Protein AF-A0A3M1ED77-F1 (afdb_monomer_lite)

Structure (mmCIF, N/CA/C/O backbone):
data_AF-A0A3M1ED77-F1
#
_entry.id   AF-A0A3M1ED77-F1
#
loop_
_atom_site.group_PDB
_atom_site.id
_atom_site.type_symbol
_atom_site.label_atom_id
_atom_site.label_alt_id
_atom_site.label_comp_id
_atom_site.label_asym_id
_atom_site.label_entity_id
_atom_site.label_seq_id
_atom_site.pdbx_PDB_ins_code
_atom_site.Cartn_x
_atom_site.Cartn_y
_atom_site.Cartn_z
_atom_site.occupancy
_atom_site.B_iso_or_equiv
_atom_site.auth_seq_id
_atom_site.auth_comp_id
_atom_site.auth_asym_id
_atom_site.auth_atom_id
_atom_site.pdbx_PDB_model_num
ATOM 1 N N . MET A 1 1 ? 5.587 21.946 15.458 1.00 53.00 1 MET A N 1
ATOM 2 C CA . MET A 1 1 ? 4.429 21.261 14.845 1.00 53.00 1 MET A CA 1
ATOM 3 C C . MET A 1 1 ? 4.032 20.168 15.816 1.00 53.00 1 MET A C 1
ATOM 5 O O . MET A 1 1 ? 4.959 19.529 16.301 1.00 53.00 1 MET A O 1
ATOM 9 N N . PRO A 1 2 ? 2.761 20.001 16.214 1.00 50.34 2 PRO A N 1
ATOM 10 C CA . PRO A 1 2 ? 2.425 18.882 17.081 1.00 50.34 2 PRO A CA 1
ATOM 11 C C . PRO A 1 2 ? 2.757 17.592 16.328 1.00 50.34 2 PRO A C 1
ATOM 13 O O . PRO A 1 2 ? 2.322 17.406 15.189 1.00 50.34 2 PRO A O 1
ATOM 16 N N . ASP A 1 3 ? 3.593 16.771 16.957 1.00 56.75 3 ASP A N 1
ATOM 17 C CA . ASP A 1 3 ? 3.934 15.415 16.545 1.00 56.75 3 ASP A CA 1
ATOM 18 C C . ASP A 1 3 ? 2.638 14.602 16.534 1.00 56.75 3 ASP A C 1
ATOM 20 O O . ASP A 1 3 ? 2.148 14.119 17.555 1.00 56.75 3 ASP A O 1
ATOM 24 N N . SER A 1 4 ? 1.978 14.618 15.382 1.00 58.00 4 SER A N 1
ATOM 25 C CA . SER A 1 4 ? 0.694 13.969 15.186 1.00 58.00 4 SER A CA 1
ATOM 26 C C . SER A 1 4 ? 1.028 12.548 14.783 1.00 58.00 4 SER A C 1
ATOM 28 O O . SER A 1 4 ? 1.217 12.259 13.603 1.00 58.00 4 SER A O 1
ATOM 30 N N . THR A 1 5 ? 1.182 11.677 15.775 1.00 74.12 5 THR A N 1
ATOM 31 C CA . THR A 1 5 ? 1.307 10.241 15.536 1.00 74.12 5 THR A CA 1
ATOM 32 C C . THR A 1 5 ? 0.119 9.803 14.679 1.00 74.12 5 THR A C 1
ATOM 34 O O . THR A 1 5 ? -1.040 9.932 15.073 1.00 74.12 5 THR A O 1
ATOM 37 N N . LEU A 1 6 ? 0.401 9.377 13.444 1.00 80.44 6 LEU A N 1
ATOM 38 C CA . LEU A 1 6 ? -0.622 8.957 12.491 1.00 80.44 6 LEU A CA 1
ATOM 39 C C . LEU A 1 6 ? -1.310 7.703 13.042 1.00 80.44 6 LEU A C 1
ATOM 41 O O . LEU A 1 6 ? -0.735 6.616 13.021 1.00 80.44 6 LEU A O 1
ATOM 45 N N . GLN A 1 7 ? -2.538 7.853 13.533 1.00 88.19 7 GLN A N 1
ATOM 46 C CA . GLN A 1 7 ? -3.348 6.733 14.005 1.00 88.19 7 GLN A CA 1
ATOM 47 C C . GLN A 1 7 ? -4.152 6.134 12.851 1.00 88.19 7 GLN A C 1
ATOM 49 O O . GLN A 1 7 ? -4.935 6.820 12.191 1.00 88.19 7 GLN A O 1
ATOM 54 N N . LEU A 1 8 ? -3.972 4.833 12.616 1.00 93.88 8 LEU A N 1
ATOM 55 C CA . LEU A 1 8 ? -4.740 4.085 11.625 1.00 93.88 8 LEU A CA 1
ATOM 56 C C . LEU A 1 8 ? -5.973 3.465 12.287 1.00 93.88 8 LEU A C 1
ATOM 58 O O . LEU A 1 8 ? -5.872 2.746 13.280 1.00 93.88 8 LEU A O 1
ATOM 62 N N . VAL A 1 9 ? -7.145 3.713 11.706 1.00 96.12 9 VAL A N 1
ATOM 63 C CA . VAL A 1 9 ? -8.431 3.215 12.212 1.00 96.12 9 VAL A CA 1
ATOM 64 C C . VAL A 1 9 ? -9.137 2.353 11.175 1.00 96.12 9 VAL A C 1
ATOM 66 O O . VAL A 1 9 ? -8.950 2.505 9.968 1.00 96.12 9 VAL A O 1
ATOM 69 N N . CYS A 1 10 ? -9.981 1.442 11.648 1.00 95.88 10 CYS A N 1
ATOM 70 C CA . CYS A 1 10 ? -10.759 0.561 10.797 1.00 95.88 10 CYS A CA 1
ATOM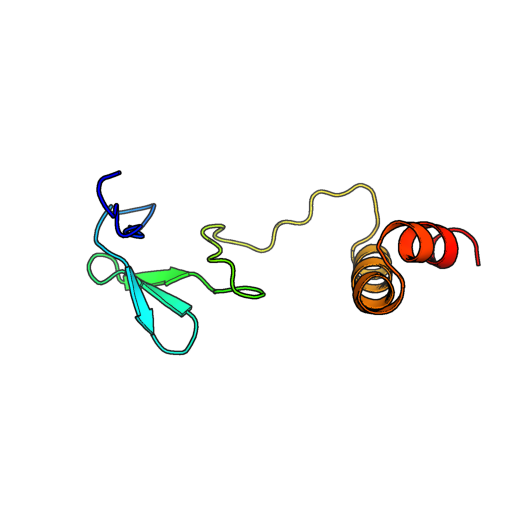 71 C C . CYS A 1 10 ? -11.735 1.374 9.927 1.00 95.88 10 CYS A C 1
ATOM 73 O O . CYS A 1 10 ? -12.562 2.106 10.478 1.00 95.88 10 CYS A O 1
ATOM 75 N N . PRO A 1 11 ? -11.734 1.215 8.591 1.00 94.88 11 PRO A N 1
ATOM 76 C CA . PRO A 1 11 ? -12.670 1.920 7.718 1.00 94.88 11 PRO A CA 1
ATOM 77 C C . PRO A 1 11 ? -14.135 1.586 8.036 1.00 94.88 11 PRO A C 1
ATOM 79 O O . PRO A 1 11 ? -14.989 2.462 7.893 1.00 94.88 11 PRO A O 1
ATOM 82 N N . THR A 1 12 ? -14.410 0.378 8.536 1.00 94.69 12 T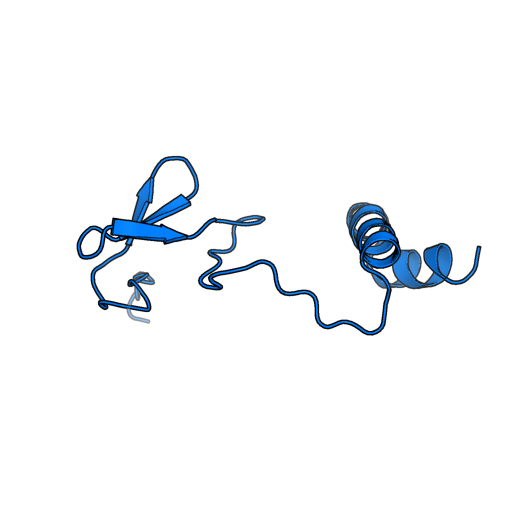HR A N 1
ATOM 83 C CA . THR A 1 12 ? -15.759 -0.121 8.838 1.00 94.69 12 THR A CA 1
ATOM 84 C C . THR A 1 12 ? -16.292 0.358 10.189 1.00 94.69 12 THR A C 1
ATOM 86 O O . THR A 1 12 ? -17.382 0.913 10.244 1.00 94.69 12 THR A O 1
ATOM 89 N N . CYS A 1 13 ? -15.547 0.151 11.282 1.00 96.69 13 CYS A N 1
ATOM 90 C CA . CYS A 1 13 ? -16.046 0.398 12.648 1.00 96.69 13 CYS A CA 1
ATOM 91 C C . CYS A 1 13 ? -15.302 1.501 13.413 1.00 96.69 13 CYS A C 1
ATOM 93 O O . CYS A 1 13 ? -15.637 1.779 14.560 1.00 96.69 13 CYS A O 1
ATOM 95 N N . LYS A 1 14 ? -14.299 2.133 12.791 1.00 95.81 14 LYS A N 1
ATOM 96 C CA . LYS A 1 14 ? -13.492 3.238 13.343 1.00 95.81 14 LYS A CA 1
ATOM 97 C C . LYS A 1 14 ? -12.666 2.904 14.592 1.00 95.81 14 LYS A C 1
ATOM 99 O O . LYS A 1 14 ? -11.964 3.776 15.088 1.00 95.81 14 LYS A O 1
ATOM 104 N N . THR A 1 15 ? -12.678 1.658 15.066 1.00 97.06 15 THR A N 1
ATOM 105 C CA . THR A 1 15 ? -11.746 1.189 16.100 1.00 97.06 15 THR A CA 1
ATOM 106 C C . THR A 1 15 ? -10.309 1.212 15.583 1.00 97.06 15 THR A C 1
ATOM 108 O O . THR A 1 15 ? -10.068 0.961 14.402 1.00 97.06 15 THR A O 1
ATOM 111 N N . GLU A 1 16 ? -9.362 1.491 16.473 1.00 95.44 16 GLU A N 1
ATOM 112 C CA . GLU A 1 16 ? -7.929 1.486 16.181 1.00 95.44 16 GLU A CA 1
ATOM 113 C C . GLU A 1 16 ? -7.455 0.144 15.595 1.00 95.44 16 GLU A C 1
ATOM 115 O O . GLU A 1 16 ? -7.938 -0.940 15.957 1.00 95.44 16 GLU A O 1
ATOM 120 N N . LEU A 1 17 ? -6.524 0.236 14.644 1.00 96.44 17 LEU A N 1
ATOM 121 C CA . LEU A 1 17 ? -5.876 -0.909 14.020 1.00 96.44 17 LEU A CA 1
ATOM 122 C C . LEU A 1 17 ? -4.561 -1.223 14.721 1.00 96.44 17 LEU A C 1
ATOM 124 O O . LEU A 1 17 ? -3.755 -0.339 14.989 1.00 96.44 17 LEU A O 1
ATOM 128 N N . VAL A 1 18 ? -4.316 -2.510 14.942 1.00 95.56 18 VAL A N 1
ATOM 129 C CA . VAL A 1 18 ? -3.076 -3.010 15.534 1.00 95.56 18 VAL A CA 1
ATOM 130 C C . VAL A 1 18 ? -2.276 -3.794 14.504 1.00 95.56 18 VAL A C 1
ATOM 132 O O . VAL A 1 18 ? -2.840 -4.536 13.699 1.00 95.56 18 VAL A O 1
ATOM 135 N N . HIS A 1 19 ? -0.952 -3.663 14.537 1.00 94.56 19 HIS A N 1
ATOM 136 C CA . HIS A 1 19 ? -0.079 -4.515 13.735 1.00 94.56 19 HIS A CA 1
ATOM 137 C C . HIS A 1 19 ? -0.141 -5.956 14.246 1.00 94.56 19 HIS A C 1
ATOM 139 O O . HIS A 1 19 ? 0.060 -6.221 15.431 1.00 94.56 19 HIS A O 1
ATOM 145 N N . GLN A 1 20 ? -0.392 -6.901 13.345 1.00 94.38 20 GLN A N 1
ATOM 146 C CA . GLN A 1 20 ? -0.378 -8.325 13.650 1.00 94.38 20 GLN A CA 1
ATOM 147 C C . GLN A 1 20 ? 0.083 -9.119 12.427 1.00 94.38 20 GLN A C 1
ATOM 149 O O . GLN A 1 20 ? -0.518 -9.022 11.360 1.00 94.38 20 GLN A O 1
ATOM 154 N N . ASN A 1 21 ? 1.132 -9.932 12.585 1.00 90.62 21 ASN A N 1
ATOM 155 C CA . ASN A 1 21 ? 1.642 -10.839 11.545 1.00 90.62 21 ASN A CA 1
ATOM 156 C C . ASN A 1 21 ? 1.918 -10.151 10.189 1.00 90.62 21 ASN A C 1
ATOM 158 O O . ASN A 1 21 ? 1.575 -10.689 9.141 1.00 90.62 21 ASN A O 1
ATOM 162 N N . GLY A 1 22 ? 2.483 -8.939 10.199 1.00 90.94 22 GLY A N 1
ATOM 163 C CA . GLY A 1 22 ? 2.753 -8.166 8.974 1.00 90.94 22 GLY A CA 1
ATOM 164 C C . GLY A 1 22 ? 1.526 -7.498 8.336 1.00 90.94 22 GLY A C 1
ATOM 165 O O . GLY A 1 22 ? 1.658 -6.852 7.304 1.00 90.94 22 GLY A O 1
ATOM 166 N N . ASN A 1 23 ? 0.353 -7.605 8.960 1.00 94.38 23 ASN A N 1
ATOM 167 C CA . ASN A 1 23 ? -0.896 -6.970 8.543 1.00 94.38 23 ASN A CA 1
ATOM 168 C C . ASN A 1 23 ? -1.391 -5.996 9.622 1.00 94.38 23 ASN A C 1
ATOM 170 O O . ASN A 1 23 ? -0.821 -5.908 10.712 1.00 94.38 23 ASN A O 1
ATOM 174 N N . LEU A 1 24 ? -2.484 -5.293 9.335 1.00 95.50 24 LEU A N 1
ATOM 175 C CA . LEU A 1 24 ? -3.258 -4.556 10.328 1.00 95.50 24 LEU A CA 1
ATOM 176 C C . LEU A 1 24 ? -4.527 -5.333 10.667 1.00 95.50 24 LEU A C 1
ATOM 178 O O . LEU A 1 24 ? -5.263 -5.747 9.773 1.00 95.50 24 LEU A O 1
ATOM 182 N N . ARG A 1 25 ? -4.815 -5.499 11.954 1.00 96.50 25 ARG A N 1
ATOM 183 C CA . ARG A 1 25 ? -6.054 -6.103 12.446 1.00 96.50 25 ARG A CA 1
ATOM 184 C C . ARG A 1 25 ? -6.854 -5.084 13.239 1.00 96.50 25 ARG A C 1
ATOM 186 O O . ARG A 1 25 ? -6.317 -4.360 14.069 1.00 96.50 25 ARG A O 1
ATOM 193 N N . CYS A 1 26 ? -8.161 -5.070 13.031 1.00 96.62 26 CYS A N 1
ATOM 194 C CA . CYS A 1 26 ? -9.083 -4.295 13.840 1.00 96.62 26 CYS A CA 1
ATOM 195 C C . CYS A 1 26 ? -9.429 -5.025 15.143 1.00 96.62 26 CYS A C 1
ATOM 197 O O . CYS A 1 26 ? -9.959 -6.136 15.106 1.00 96.62 26 CYS A O 1
ATOM 199 N N . ALA A 1 27 ? -9.229 -4.372 16.291 1.00 94.44 27 ALA A N 1
ATOM 200 C CA . ALA A 1 27 ? -9.616 -4.924 17.593 1.00 94.44 27 ALA A CA 1
ATOM 201 C C . ALA A 1 27 ? -11.144 -4.956 17.817 1.00 94.44 27 ALA A C 1
ATOM 203 O O . ALA A 1 27 ? -11.627 -5.797 18.566 1.00 94.44 27 ALA A O 1
ATOM 204 N N . GLY A 1 28 ? -11.899 -4.071 17.150 1.00 96.69 28 GLY A N 1
ATOM 205 C CA . GLY A 1 28 ? -13.363 -3.984 17.255 1.00 96.69 28 GLY A CA 1
ATOM 206 C C . GLY A 1 28 ? -14.103 -5.039 16.427 1.00 96.69 28 GLY A C 1
ATOM 207 O O . GLY A 1 28 ? -14.716 -5.946 16.976 1.00 96.69 28 GLY A O 1
ATOM 208 N N . CYS A 1 29 ? -14.049 -4.936 15.094 1.00 96.50 29 CYS A N 1
ATOM 209 C CA . CYS A 1 29 ? -14.774 -5.850 14.198 1.00 96.50 29 CYS A CA 1
ATOM 210 C C . CYS A 1 29 ? -13.967 -7.066 13.711 1.00 96.50 29 CYS A C 1
ATOM 212 O O . CYS A 1 29 ? -14.511 -7.908 13.003 1.00 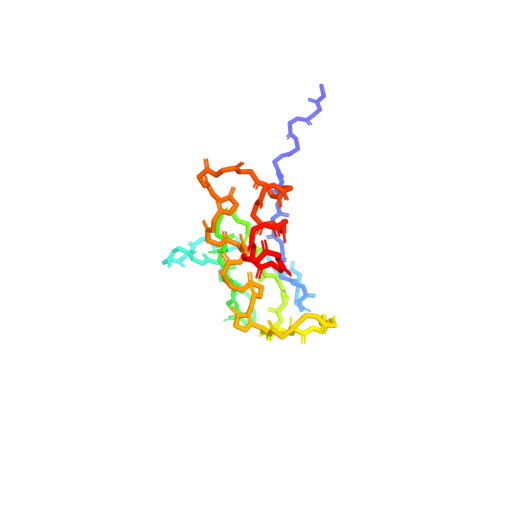96.50 29 CYS A O 1
ATOM 214 N N . GLY A 1 30 ? -12.671 -7.157 14.027 1.00 94.94 30 GLY A N 1
ATOM 215 C CA . GLY A 1 30 ? -11.822 -8.271 13.593 1.00 94.94 30 GLY A CA 1
ATOM 216 C C . GLY A 1 30 ? -11.391 -8.247 12.122 1.00 94.94 30 GLY A C 1
ATOM 217 O O . GLY A 1 30 ? -10.754 -9.200 11.685 1.00 94.94 30 GLY 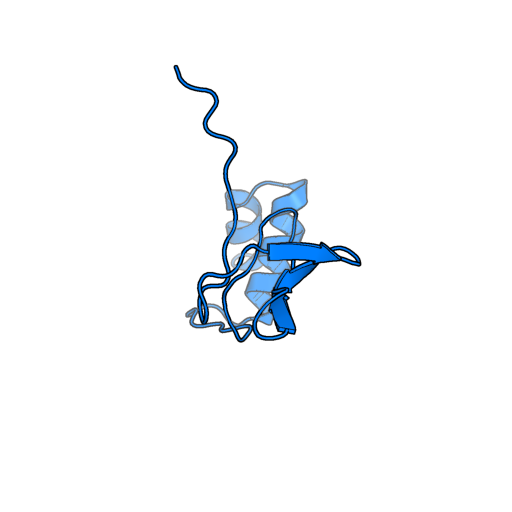A O 1
ATOM 218 N N . ALA A 1 31 ? -11.701 -7.195 11.353 1.00 94.88 31 ALA A N 1
ATOM 219 C CA . ALA A 1 31 ? -11.236 -7.057 9.970 1.00 94.88 31 ALA A CA 1
ATOM 220 C C . ALA A 1 31 ? -9.699 -7.039 9.875 1.00 94.88 31 ALA A C 1
ATOM 222 O O . ALA A 1 31 ? -9.025 -6.524 10.771 1.00 94.88 31 ALA A O 1
ATOM 223 N N . HIS A 1 32 ? -9.163 -7.565 8.772 1.00 94.62 32 HIS A N 1
ATOM 224 C CA . HIS A 1 32 ? -7.729 -7.618 8.492 1.00 94.62 32 HIS A CA 1
ATOM 225 C C . HIS A 1 32 ? -7.418 -6.857 7.204 1.00 94.62 32 HIS A C 1
ATOM 227 O O . HIS A 1 32 ? -8.141 -6.988 6.220 1.00 94.62 32 HIS A O 1
ATOM 233 N N . PHE A 1 33 ? -6.329 -6.096 7.211 1.00 94.56 33 PHE A N 1
ATOM 234 C CA . PHE A 1 33 ? -5.882 -5.278 6.090 1.00 94.56 33 PHE A CA 1
ATOM 235 C C . PHE A 1 33 ? -4.415 -5.596 5.795 1.00 94.56 33 PHE A C 1
ATOM 237 O O . PHE A 1 33 ? -3.578 -5.467 6.697 1.00 94.56 33 PHE A O 1
ATOM 244 N N . PRO A 1 34 ? -4.077 -6.041 4.575 1.00 94.19 34 PRO A N 1
ATOM 245 C CA . PRO A 1 34 ? -2.705 -6.375 4.245 1.00 94.19 34 PRO A CA 1
ATOM 246 C C . PRO A 1 34 ? -1.838 -5.123 4.125 1.00 94.19 34 PRO A C 1
ATOM 248 O O . PRO A 1 34 ? -2.300 -4.074 3.673 1.00 94.19 34 PRO A O 1
ATOM 251 N N . ILE A 1 35 ? -0.561 -5.247 4.477 1.00 92.81 35 ILE A N 1
ATOM 252 C CA . ILE A 1 35 ? 0.452 -4.236 4.164 1.00 92.81 35 ILE A CA 1
ATOM 253 C C . ILE A 1 35 ? 1.193 -4.706 2.912 1.00 92.81 35 ILE A C 1
ATOM 255 O O . ILE A 1 35 ? 1.874 -5.730 2.929 1.00 92.81 35 ILE A O 1
ATOM 259 N N . ARG A 1 36 ? 1.045 -3.975 1.807 1.00 89.75 36 ARG A N 1
ATOM 260 C CA . ARG A 1 36 ? 1.689 -4.284 0.524 1.00 89.75 36 ARG A CA 1
ATOM 261 C C . ARG A 1 36 ? 2.817 -3.290 0.312 1.00 89.75 36 ARG A C 1
ATOM 263 O O . ARG A 1 36 ? 2.566 -2.095 0.251 1.00 89.75 36 ARG A O 1
ATOM 270 N N . GLU A 1 37 ? 4.052 -3.779 0.258 1.00 88.50 37 GLU A N 1
ATOM 271 C CA . GLU A 1 37 ? 5.242 -2.933 0.048 1.00 88.50 37 GLU A CA 1
ATOM 272 C C . GLU A 1 37 ? 5.378 -1.790 1.073 1.00 88.50 37 GLU A C 1
ATOM 274 O O . GLU A 1 37 ? 5.784 -0.681 0.751 1.00 88.50 37 GLU A O 1
ATOM 279 N N . GLY A 1 38 ? 5.005 -2.056 2.329 1.00 90.81 38 GLY A N 1
ATOM 280 C CA . GLY A 1 38 ? 5.020 -1.057 3.404 1.00 90.81 38 GLY A CA 1
ATOM 281 C C . GLY A 1 38 ? 3.784 -0.152 3.456 1.00 90.81 38 GLY A C 1
ATOM 282 O O . GLY A 1 38 ? 3.662 0.637 4.389 1.00 90.81 38 GLY A O 1
ATOM 283 N N . ILE A 1 39 ? 2.841 -0.292 2.519 1.00 91.06 39 ILE A N 1
ATOM 284 C CA . ILE A 1 39 ? 1.630 0.530 2.437 1.00 91.06 39 ILE A CA 1
ATOM 285 C C . ILE A 1 39 ? 0.408 -0.279 2.907 1.00 91.06 39 ILE A C 1
ATOM 287 O O . ILE A 1 39 ? 0.085 -1.312 2.308 1.00 91.06 39 ILE A O 1
ATOM 291 N N . PRO A 1 40 ? -0.306 0.160 3.961 1.00 92.75 40 PRO A N 1
ATOM 292 C CA . PRO A 1 40 ? -1.586 -0.426 4.348 1.00 92.75 40 PRO A CA 1
ATOM 293 C C . PRO A 1 40 ? -2.623 -0.365 3.220 1.00 92.75 40 PRO A C 1
ATOM 295 O O . PRO A 1 40 ? -2.909 0.703 2.682 1.00 92.75 40 PRO A O 1
ATOM 298 N N . SER A 1 41 ? -3.224 -1.506 2.885 1.00 92.25 41 SER A N 1
ATOM 299 C CA . SER A 1 41 ? -4.276 -1.608 1.875 1.00 92.25 41 SER A CA 1
ATOM 300 C C . SER A 1 41 ? -5.633 -1.813 2.542 1.00 92.25 41 SER A C 1
ATOM 302 O O . SER A 1 41 ? -5.915 -2.870 3.101 1.00 92.25 41 SER A O 1
ATOM 304 N N . PHE A 1 42 ? -6.484 -0.789 2.473 1.00 92.75 42 PHE A N 1
ATOM 305 C CA . PHE A 1 42 ? -7.861 -0.833 2.982 1.00 92.75 42 PHE A CA 1
ATOM 306 C C . PHE A 1 42 ? -8.888 -1.257 1.923 1.00 92.75 42 PHE A C 1
ATOM 308 O O . PHE A 1 42 ? -10.090 -1.232 2.186 1.00 92.75 42 PHE A O 1
ATOM 315 N N . ALA A 1 43 ? -8.425 -1.623 0.725 1.00 86.12 43 ALA A N 1
ATOM 316 C CA . ALA A 1 43 ? -9.272 -2.198 -0.309 1.00 86.12 43 ALA A CA 1
ATOM 317 C C . ALA A 1 43 ? -9.621 -3.646 0.068 1.00 86.12 43 ALA A C 1
ATOM 319 O O . ALA A 1 43 ? -8.744 -4.410 0.468 1.00 86.12 43 ALA A O 1
ATOM 320 N N . GLY A 1 44 ? -10.904 -4.003 -0.038 1.00 72.88 44 GLY A N 1
ATOM 321 C CA . GLY A 1 44 ? -11.387 -5.349 0.287 1.00 72.88 44 GLY A CA 1
ATOM 322 C C . GLY A 1 44 ? -10.869 -6.424 -0.670 1.00 72.88 44 GLY A C 1
ATOM 323 O O . GLY A 1 44 ? -10.535 -7.513 -0.216 1.00 72.88 44 GLY A O 1
ATOM 324 N N . ASP A 1 45 ? -10.722 -6.088 -1.956 1.00 75.19 45 ASP A N 1
ATOM 325 C CA . ASP A 1 45 ? -10.282 -7.012 -3.003 1.00 75.19 45 ASP A CA 1
ATOM 326 C C . ASP A 1 45 ? -9.169 -6.410 -3.878 1.00 75.19 45 ASP A C 1
ATOM 328 O O . ASP A 1 45 ? -8.975 -5.192 -3.948 1.00 75.19 45 ASP A O 1
ATOM 332 N N . ASP A 1 46 ? -8.440 -7.286 -4.575 1.00 76.94 46 ASP A N 1
ATOM 333 C CA . ASP A 1 46 ? -7.482 -6.920 -5.623 1.00 76.94 46 ASP A CA 1
ATOM 334 C C . ASP A 1 46 ? -8.233 -6.606 -6.930 1.00 76.94 46 ASP A C 1
ATOM 336 O O . ASP A 1 46 ? -8.396 -7.455 -7.812 1.00 76.94 46 ASP A O 1
ATOM 340 N N . PHE A 1 47 ? -8.729 -5.373 -7.040 1.00 81.06 47 PHE A N 1
ATOM 341 C CA . PHE A 1 47 ? -9.365 -4.876 -8.257 1.00 81.06 47 PHE A CA 1
ATOM 342 C C . PHE A 1 47 ? -8.318 -4.413 -9.271 1.00 81.06 47 PHE A C 1
ATOM 344 O O . PHE A 1 47 ? -7.433 -3.620 -8.957 1.00 81.06 47 PHE A O 1
ATOM 351 N N . TYR A 1 48 ? -8.453 -4.868 -10.517 1.00 86.38 48 TYR A N 1
ATOM 352 C CA . TYR A 1 48 ? -7.592 -4.442 -11.618 1.00 86.38 48 TYR A CA 1
ATOM 353 C C . TYR A 1 48 ? -8.434 -3.963 -12.786 1.00 86.38 48 TYR A C 1
ATOM 355 O O . TYR A 1 48 ? -8.958 -4.756 -13.565 1.00 86.38 48 TYR A O 1
ATOM 363 N N . TRP A 1 49 ? -8.615 -2.648 -12.831 1.00 84.44 49 TRP A N 1
ATOM 364 C CA . TRP A 1 49 ? -9.428 -1.938 -13.813 1.00 84.44 49 TRP A CA 1
ATOM 365 C C . TRP A 1 49 ? -8.503 -1.107 -14.698 1.00 84.44 49 TRP A C 1
ATOM 367 O O . TRP A 1 49 ? -8.500 0.117 -14.632 1.00 84.44 49 TRP A O 1
ATOM 377 N N . ASN A 1 50 ? -7.635 -1.786 -15.439 1.00 89.75 50 ASN A N 1
ATOM 378 C CA . ASN A 1 50 ? -6.665 -1.148 -16.319 1.00 89.75 50 ASN A CA 1
ATOM 379 C C . ASN A 1 50 ? -6.859 -1.684 -17.740 1.00 89.75 50 ASN A C 1
ATOM 381 O O . ASN A 1 50 ? -7.235 -2.842 -17.926 1.00 89.75 50 ASN A O 1
ATOM 385 N N . GLU A 1 51 ? -6.603 -0.839 -18.729 1.00 92.69 51 GLU A N 1
ATOM 386 C CA . GLU A 1 51 ? -6.662 -1.166 -20.151 1.00 92.69 51 GLU A CA 1
ATOM 387 C C . GLU A 1 51 ? -5.525 -2.108 -20.570 1.00 92.69 51 GLU A C 1
ATOM 389 O O . GLU A 1 51 ? -5.626 -2.817 -21.571 1.00 92.69 51 GLU A O 1
ATOM 394 N N . ILE A 1 52 ? -4.446 -2.145 -19.790 1.00 93.44 52 ILE A N 1
ATOM 395 C CA . ILE A 1 52 ? -3.330 -3.063 -19.994 1.00 93.44 52 ILE A CA 1
ATOM 396 C C . ILE A 1 52 ? -3.695 -4.436 -19.413 1.00 93.44 52 ILE A C 1
ATOM 398 O O . ILE A 1 52 ? -4.143 -4.504 -18.276 1.00 93.44 52 ILE A O 1
ATOM 402 N N . PRO A 1 53 ? -3.479 -5.562 -20.118 1.00 93.88 53 PRO A N 1
ATOM 403 C CA . PRO A 1 53 ? -3.674 -6.886 -19.536 1.00 93.88 53 PRO A CA 1
ATOM 404 C C . PRO A 1 53 ? -2.810 -7.098 -18.285 1.00 93.88 53 PRO A C 1
ATOM 406 O O . PRO A 1 53 ? -1.605 -6.834 -18.299 1.00 93.88 53 PRO A O 1
ATOM 409 N N . ARG A 1 54 ? -3.397 -7.659 -17.218 1.00 94.12 54 ARG A N 1
ATOM 410 C CA . ARG A 1 54 ? -2.707 -7.871 -15.931 1.00 94.12 54 ARG A CA 1
ATOM 411 C C . ARG A 1 54 ? -1.328 -8.551 -16.064 1.00 94.12 54 ARG A C 1
ATOM 413 O O . ARG A 1 54 ? -0.405 -8.059 -15.417 1.00 94.12 54 ARG A O 1
ATOM 420 N N . PRO A 1 55 ? -1.129 -9.598 -16.895 1.00 95.00 55 PRO A N 1
ATOM 421 C CA . PRO A 1 55 ? 0.196 -10.202 -17.071 1.00 95.00 55 PRO A CA 1
ATOM 422 C C . PRO A 1 55 ? 1.249 -9.234 -17.632 1.00 95.00 55 PRO A C 1
ATOM 424 O O . PRO A 1 55 ? 2.382 -9.229 -17.163 1.00 95.00 55 PRO A O 1
ATOM 427 N N . ALA A 1 56 ? 0.872 -8.370 -18.580 1.00 95.19 56 ALA A N 1
ATOM 428 C CA . ALA A 1 56 ? 1.783 -7.377 -19.149 1.00 95.19 56 ALA A CA 1
ATOM 429 C C . ALA A 1 56 ? 2.144 -6.299 -18.119 1.00 95.19 56 ALA A C 1
ATOM 431 O O . ALA A 1 56 ? 3.305 -5.938 -17.970 1.00 95.19 56 ALA A O 1
ATOM 432 N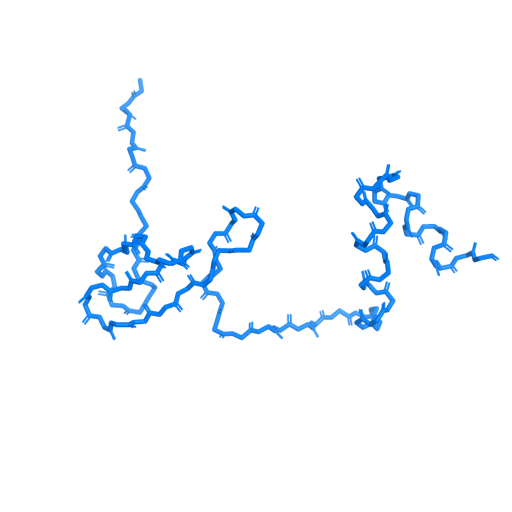 N . MET A 1 57 ? 1.179 -5.834 -17.322 1.00 95.88 57 MET A N 1
ATOM 433 C CA . MET A 1 57 ? 1.481 -4.888 -16.243 1.00 95.88 57 MET A CA 1
ATOM 434 C C . MET A 1 57 ? 2.361 -5.507 -15.151 1.00 95.88 57 MET A C 1
ATOM 436 O O . MET A 1 57 ? 3.200 -4.825 -14.573 1.00 95.88 57 MET A O 1
ATOM 440 N N . GLN A 1 58 ? 2.203 -6.801 -14.867 1.00 94.88 58 GLN A N 1
ATOM 441 C CA . GLN A 1 58 ? 3.094 -7.514 -13.949 1.00 94.88 58 GLN A CA 1
ATOM 442 C C . GLN A 1 58 ? 4.536 -7.573 -14.474 1.00 94.88 58 GLN A C 1
ATOM 444 O O . GLN A 1 58 ? 5.463 -7.486 -13.670 1.00 94.88 58 GLN A O 1
ATOM 449 N N . GLU A 1 59 ? 4.727 -7.683 -15.791 1.00 96.19 59 GLU A N 1
ATOM 450 C CA . GLU A 1 59 ? 6.038 -7.560 -16.438 1.00 96.19 59 GLU A CA 1
ATOM 451 C C . GLU A 1 59 ? 6.627 -6.160 -16.233 1.00 96.19 59 GLU A C 1
ATOM 453 O O . GLU A 1 59 ? 7.7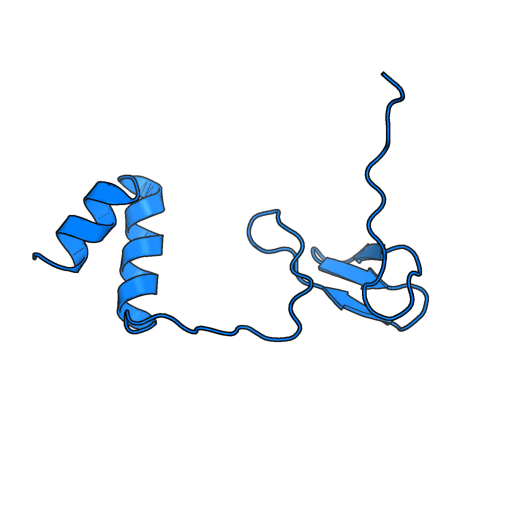20 -6.030 -15.680 1.00 96.19 59 GLU A O 1
ATOM 458 N N . VAL A 1 60 ? 5.854 -5.114 -16.556 1.00 96.50 60 VAL A N 1
ATOM 459 C CA . VAL A 1 60 ? 6.257 -3.708 -16.370 1.00 96.50 60 VAL A CA 1
ATOM 460 C C . VAL A 1 60 ? 6.664 -3.440 -14.923 1.00 96.50 60 VAL A C 1
ATOM 462 O O . VAL A 1 60 ? 7.742 -2.910 -14.670 1.00 96.50 60 VAL A O 1
ATOM 465 N N . LEU A 1 61 ? 5.834 -3.830 -13.949 1.00 94.81 61 LEU A N 1
ATOM 466 C CA . LEU A 1 61 ? 6.112 -3.616 -12.525 1.00 94.81 61 LEU A CA 1
ATOM 467 C C . LEU A 1 61 ? 7.370 -4.350 -12.052 1.00 94.81 61 LEU A C 1
ATOM 469 O O . LEU A 1 61 ? 7.998 -3.916 -11.087 1.00 94.81 61 LEU A O 1
ATOM 473 N N . ARG A 1 62 ? 7.738 -5.467 -12.689 1.00 95.69 62 ARG A N 1
ATOM 474 C CA . ARG A 1 62 ? 8.966 -6.195 -12.364 1.00 95.69 62 ARG A CA 1
ATOM 475 C C . ARG A 1 62 ? 10.192 -5.467 -12.904 1.00 95.69 62 ARG A C 1
ATOM 477 O O . ARG A 1 62 ? 11.090 -5.193 -12.114 1.00 95.69 62 ARG A O 1
ATOM 484 N N . ALA A 1 63 ? 10.197 -5.116 -14.191 1.00 96.75 63 ALA A N 1
ATOM 485 C CA . ALA A 1 63 ? 11.299 -4.392 -14.835 1.00 96.75 63 ALA A CA 1
ATOM 486 C C . ALA A 1 63 ? 11.502 -2.988 -14.234 1.00 96.75 63 ALA A C 1
ATOM 488 O O . ALA A 1 63 ? 12.623 -2.540 -13.999 1.00 96.75 63 ALA A O 1
ATOM 489 N N . ALA A 1 64 ? 10.414 -2.311 -13.853 1.00 97.31 64 ALA A N 1
ATOM 490 C CA . ALA A 1 64 ? 10.475 -0.973 -13.268 1.00 97.31 64 ALA A CA 1
ATOM 491 C C . ALA A 1 64 ? 11.276 -0.910 -11.954 1.00 97.31 64 ALA A C 1
ATOM 493 O O . ALA A 1 64 ? 11.784 0.159 -11.611 1.00 97.31 64 ALA A O 1
ATOM 494 N N . ARG A 1 65 ? 11.413 -2.029 -11.223 1.00 94.56 65 ARG A N 1
ATOM 495 C CA . ARG A 1 65 ? 12.208 -2.091 -9.984 1.00 94.56 65 ARG A CA 1
ATOM 496 C C . ARG A 1 65 ? 13.707 -1.934 -10.230 1.00 94.56 65 ARG A C 1
ATOM 498 O O . ARG A 1 65 ? 14.391 -1.424 -9.348 1.00 94.56 65 ARG A O 1
ATOM 505 N N . SER A 1 66 ? 14.208 -2.395 -11.374 1.00 95.69 66 SER A N 1
ATOM 506 C CA . SER A 1 66 ? 15.627 -2.330 -11.746 1.00 95.69 66 SER A CA 1
ATOM 507 C C . SER A 1 66 ? 15.944 -1.142 -12.649 1.00 95.69 66 SER A C 1
ATOM 509 O O . SER A 1 66 ? 17.006 -0.544 -12.510 1.00 95.69 66 SER A O 1
ATOM 511 N N . GLU A 1 67 ? 15.037 -0.795 -13.561 1.00 95.75 67 GLU A N 1
ATOM 512 C CA . GLU A 1 67 ? 15.355 0.056 -14.721 1.00 95.75 67 GLU A CA 1
ATOM 513 C C . GLU A 1 67 ? 14.593 1.388 -14.741 1.00 95.75 67 GLU A C 1
ATOM 515 O O . GLU A 1 67 ? 14.856 2.256 -15.575 1.00 95.75 67 GLU A O 1
ATOM 520 N N . GLY A 1 68 ? 13.659 1.571 -13.804 1.00 97.00 68 GLY A N 1
ATOM 521 C CA . GLY A 1 68 ? 12.736 2.700 -13.788 1.00 97.00 68 GLY A CA 1
ATOM 522 C C . GLY A 1 68 ? 11.504 2.468 -14.668 1.00 97.00 68 GLY A C 1
ATOM 523 O O . GLY A 1 68 ? 11.509 1.707 -15.634 1.00 97.00 68 GLY A O 1
ATOM 524 N N . TRP A 1 69 ? 10.401 3.129 -14.312 1.00 96.06 69 TRP A N 1
ATOM 525 C CA . TRP A 1 69 ? 9.083 2.850 -14.891 1.00 96.06 69 TRP A CA 1
ATOM 526 C C . TRP A 1 69 ? 8.960 3.208 -16.383 1.00 96.06 69 TRP A C 1
ATOM 528 O O . TRP A 1 69 ? 8.188 2.568 -17.092 1.00 96.06 69 TRP A O 1
ATOM 538 N N . GLN A 1 70 ? 9.704 4.209 -16.869 1.00 97.25 70 GLN A N 1
ATOM 539 C CA . GLN A 1 70 ? 9.649 4.648 -18.272 1.00 97.25 70 GLN A CA 1
ATOM 540 C C . GLN A 1 70 ? 10.269 3.614 -19.209 1.00 97.25 70 GLN A C 1
ATOM 542 O O . GLN A 1 70 ? 9.627 3.211 -20.176 1.00 97.25 70 GLN A O 1
ATOM 547 N N . THR A 1 71 ? 11.485 3.167 -18.887 1.00 97.38 71 THR A N 1
ATOM 548 C CA . THR A 1 71 ? 12.203 2.114 -19.616 1.00 97.38 71 THR A CA 1
ATOM 549 C C . THR A 1 71 ? 11.379 0.832 -19.636 1.00 97.38 71 THR A C 1
ATOM 551 O O . THR A 1 71 ? 11.076 0.312 -20.701 1.00 97.38 71 THR A O 1
ATOM 554 N N . ALA A 1 72 ? 10.877 0.414 -18.469 1.00 97.25 72 ALA A N 1
ATOM 555 C CA . ALA A 1 72 ? 10.045 -0.777 -18.344 1.00 97.25 72 ALA A CA 1
ATOM 556 C C . ALA A 1 72 ? 8.772 -0.732 -19.206 1.00 97.25 72 ALA A C 1
ATOM 558 O O . ALA A 1 72 ? 8.398 -1.735 -19.804 1.00 97.25 72 ALA A O 1
ATOM 559 N N . LEU A 1 73 ? 8.089 0.416 -19.287 1.00 95.69 73 LEU A N 1
ATOM 560 C CA . LEU A 1 73 ? 6.936 0.564 -20.181 1.00 95.69 73 LEU A CA 1
ATOM 561 C C . LEU A 1 73 ? 7.342 0.477 -21.654 1.00 95.69 73 LEU A C 1
ATOM 563 O O . LEU A 1 73 ? 6.641 -0.165 -22.433 1.00 95.69 73 LEU A O 1
ATOM 567 N N . TYR A 1 74 ? 8.437 1.138 -22.039 1.00 95.81 74 TYR A N 1
ATOM 568 C CA . TYR A 1 74 ? 8.896 1.133 -23.423 1.00 95.81 74 TYR A CA 1
ATOM 569 C C . TYR A 1 74 ? 9.271 -0.282 -23.870 1.00 95.81 74 TYR A C 1
ATOM 571 O O . TYR A 1 74 ? 8.718 -0.744 -24.863 1.00 95.81 74 TYR A O 1
ATOM 579 N N . ASP A 1 75 ? 10.111 -0.978 -23.106 1.00 94.69 75 ASP A N 1
ATOM 580 C CA . ASP A 1 75 ? 10.659 -2.286 -23.476 1.00 94.69 75 ASP A CA 1
ATOM 581 C C . ASP A 1 75 ? 9.586 -3.385 -23.496 1.00 94.69 75 ASP A C 1
ATOM 583 O O . ASP A 1 75 ? 9.554 -4.214 -24.403 1.00 94.69 75 ASP A O 1
ATOM 587 N N . VAL A 1 76 ? 8.648 -3.381 -22.539 1.00 94.00 76 VAL A N 1
ATOM 588 C CA . VAL A 1 76 ? 7.586 -4.405 -22.482 1.00 94.00 76 VAL A CA 1
ATOM 589 C C . VAL A 1 76 ? 6.601 -4.285 -23.644 1.00 94.00 76 VAL A C 1
ATOM 591 O O . VAL A 1 76 ? 6.065 -5.295 -24.104 1.00 94.00 76 VAL A O 1
ATOM 594 N N . PHE A 1 77 ? 6.340 -3.066 -24.119 1.00 94.00 77 PHE A N 1
ATOM 595 C CA . PHE A 1 77 ? 5.383 -2.826 -25.202 1.00 94.00 77 PHE A CA 1
ATOM 596 C C . PHE A 1 77 ? 6.034 -2.587 -26.572 1.00 94.00 77 PHE A C 1
ATOM 598 O O . PHE A 1 77 ? 5.306 -2.539 -27.562 1.00 94.00 77 PHE A O 1
ATOM 605 N N . ASN A 1 78 ? 7.366 -2.479 -26.651 1.00 91.88 78 ASN A N 1
ATOM 606 C CA . ASN A 1 78 ? 8.140 -2.332 -27.892 1.00 91.88 78 ASN A CA 1
ATOM 607 C C . ASN A 1 78 ? 9.407 -3.217 -27.868 1.00 91.88 78 ASN A C 1
ATOM 609 O O . ASN A 1 78 ? 10.514 -2.685 -27.770 1.00 91.88 78 ASN A O 1
ATOM 613 N N . PRO A 1 79 ? 9.247 -4.550 -27.927 1.00 72.12 79 PRO A N 1
ATOM 614 C CA . PRO A 1 79 ? 10.361 -5.496 -27.874 1.00 72.12 79 PRO A CA 1
ATOM 615 C C . PRO A 1 79 ? 11.220 -5.524 -29.148 1.00 72.12 79 PRO A C 1
ATOM 617 O O . PRO A 1 79 ? 10.686 -5.246 -30.249 1.00 72.12 79 PRO A O 1
#

Radius of gyration: 17.6 Å; chains: 1; bounding box: 32×32×46 Å

Foldseek 3Di:
DPPPPDWDAQPPPRATWDDDPQWTAGPPPGDIWHQDPNRTHNDPDDDDDDPDPPVLVVQLVVVCVPPNNVVSVCVSVPD

pLDDT: mean 90.54, std 10.17, range [50.34, 97.38]

Secondary structure (DSSP, 8-state):
--------B-TTT-PBEEEETTEEEETTT--EEEEETTEE---SS-----SS-HHHHHHHHHHHHHH-HHHHHHHHH--

Sequence (79 aa):
MPDSTLQLVCPTCKTELVHQNGNLRCAGCGAHFPIREGIPSFAGDDFYWNEIPRPAMQEVLRAARSEGWQTALYDVFNP